Protein AF-A0A534GY67-F1 (afdb_monomer_lite)

Sequence (183 aa):
MLIADSITRVGTDAAGAVVINGSHGGIYAAYVAAKLRVAAAVFNDAGVGRDQAGVAGLDYLAALGIPAAAVGHDTARIGDGFDMMERGVVTHANSPAVALGCRPGAPCRDTAAALQQAAPGAREPPPALEAAFLLMAESPAAWALDSASLVGAEQIGAIVVTGSHGGLLGGRADTALKVDALA

Structure (mmCIF, N/CA/C/O backbone):
data_AF-A0A534GY67-F1
#
_entry.id   AF-A0A534GY67-F1
#
loop_
_atom_site.group_PDB
_atom_site.id
_atom_site.type_symbol
_atom_site.label_atom_id
_atom_site.label_alt_id
_atom_site.label_comp_id
_atom_site.label_asym_id
_atom_site.label_entity_id
_atom_site.label_seq_id
_atom_site.pdbx_PDB_ins_code
_atom_site.Cartn_x
_atom_site.Cartn_y
_atom_site.Cartn_z
_atom_site.occupancy
_atom_site.B_iso_or_equiv
_atom_site.auth_seq_id
_atom_site.auth_comp_id
_atom_site.auth_asym_id
_atom_site.auth_atom_id
_atom_site.pdbx_PDB_model_num
ATOM 1 N N . MET A 1 1 ? -0.197 5.186 15.458 1.00 92.69 1 MET A N 1
ATOM 2 C CA . MET A 1 1 ? -0.606 5.413 14.058 1.00 92.69 1 MET A CA 1
ATOM 3 C C . MET A 1 1 ? 0.542 6.075 13.319 1.00 92.69 1 MET A C 1
ATOM 5 O O . MET A 1 1 ? 1.178 6.945 13.904 1.00 92.69 1 MET A O 1
ATOM 9 N N . LEU A 1 2 ? 0.802 5.655 12.084 1.00 97.19 2 LEU A N 1
ATOM 10 C CA . LEU A 1 2 ? 1.806 6.221 11.183 1.00 97.19 2 LEU A CA 1
ATOM 11 C C . LEU A 1 2 ? 1.144 6.569 9.849 1.00 97.19 2 LEU A C 1
ATOM 13 O O . LEU A 1 2 ? 0.227 5.875 9.409 1.00 97.19 2 LEU A O 1
ATOM 17 N N . ILE A 1 3 ? 1.619 7.637 9.217 1.00 97.75 3 ILE A N 1
ATOM 18 C CA . ILE A 1 3 ? 1.189 8.064 7.887 1.00 97.75 3 ILE A CA 1
ATOM 19 C C . ILE A 1 3 ? 2.438 8.120 7.011 1.00 97.75 3 ILE A C 1
ATOM 21 O O . ILE A 1 3 ? 3.448 8.688 7.426 1.00 97.75 3 ILE A O 1
ATOM 25 N N . ALA A 1 4 ? 2.382 7.514 5.829 1.00 96.62 4 ALA A N 1
ATOM 26 C CA . ALA A 1 4 ? 3.495 7.486 4.891 1.00 96.62 4 ALA A CA 1
ATOM 27 C C . ALA A 1 4 ? 3.015 7.605 3.443 1.00 96.62 4 ALA A C 1
ATOM 29 O O . ALA A 1 4 ? 1.937 7.152 3.082 1.00 96.62 4 ALA A O 1
ATOM 30 N N . ASP A 1 5 ? 3.857 8.143 2.572 1.00 96.00 5 ASP A N 1
ATOM 31 C CA . ASP A 1 5 ? 3.524 8.254 1.146 1.00 96.00 5 ASP A CA 1
ATOM 32 C C . ASP A 1 5 ? 3.607 6.907 0.411 1.00 96.00 5 ASP A C 1
ATOM 34 O O . ASP A 1 5 ? 3.070 6.745 -0.678 1.00 96.00 5 ASP A O 1
ATOM 38 N N . SER A 1 6 ? 4.269 5.913 1.008 1.00 93.81 6 SER A N 1
ATOM 39 C CA . SER A 1 6 ? 4.351 4.547 0.492 1.00 93.81 6 SER A CA 1
ATOM 40 C C . SER A 1 6 ? 4.686 3.574 1.616 1.00 93.81 6 SER A C 1
ATOM 42 O O . SER A 1 6 ? 5.521 3.885 2.469 1.00 93.81 6 SER A O 1
ATOM 44 N N . ILE A 1 7 ? 4.115 2.367 1.580 1.00 94.62 7 ILE A N 1
ATOM 45 C CA . ILE A 1 7 ? 4.452 1.304 2.537 1.00 94.62 7 ILE A CA 1
ATOM 46 C C . ILE A 1 7 ? 5.927 0.887 2.441 1.00 94.62 7 ILE A C 1
ATOM 48 O O . ILE A 1 7 ? 6.537 0.522 3.439 1.00 94.62 7 ILE A O 1
ATOM 52 N N . THR A 1 8 ? 6.544 1.022 1.262 1.00 90.44 8 THR A N 1
ATOM 53 C CA . THR A 1 8 ? 7.962 0.687 1.033 1.00 90.44 8 THR A CA 1
ATOM 54 C C . THR A 1 8 ? 8.940 1.705 1.628 1.00 90.44 8 THR A C 1
ATOM 56 O O . THR A 1 8 ? 10.152 1.506 1.566 1.00 90.44 8 THR A O 1
ATOM 59 N N . ARG A 1 9 ? 8.433 2.807 2.198 1.00 89.12 9 ARG A N 1
ATOM 60 C CA . ARG A 1 9 ? 9.216 3.827 2.915 1.00 89.12 9 ARG A CA 1
ATOM 61 C C . ARG A 1 9 ? 9.051 3.736 4.436 1.00 89.12 9 ARG A C 1
ATOM 63 O O . ARG A 1 9 ? 9.609 4.565 5.147 1.00 89.12 9 ARG A O 1
ATOM 70 N N . VAL A 1 10 ? 8.287 2.760 4.923 1.00 93.31 10 VAL A N 1
ATOM 71 C CA . VAL A 1 10 ? 8.016 2.555 6.347 1.00 93.31 10 VAL A CA 1
ATOM 72 C C . VAL A 1 10 ? 9.045 1.590 6.941 1.00 93.31 10 VAL A C 1
ATOM 74 O O . VAL A 1 10 ? 9.376 0.573 6.330 1.00 93.31 10 VAL A O 1
ATOM 77 N N . GLY A 1 11 ? 9.571 1.925 8.120 1.00 92.31 11 GLY A N 1
ATOM 78 C CA . GLY A 1 11 ? 10.543 1.115 8.846 1.00 92.31 11 GLY A CA 1
ATOM 79 C C . GLY A 1 11 ? 9.904 0.126 9.823 1.00 92.31 11 GLY A C 1
ATOM 80 O O . GLY A 1 11 ? 8.685 0.017 9.959 1.00 92.31 11 GLY A O 1
ATOM 81 N N . THR A 1 12 ? 10.752 -0.608 10.546 1.00 91.25 12 THR A N 1
ATOM 82 C CA . THR A 1 12 ? 10.330 -1.591 11.564 1.00 91.25 12 THR A CA 1
ATOM 83 C C . THR A 1 12 ? 9.646 -0.963 12.782 1.00 91.25 12 THR A C 1
ATOM 85 O O . THR A 1 12 ? 9.048 -1.672 13.586 1.00 91.25 12 THR A O 1
ATOM 88 N N . ASP A 1 13 ? 9.714 0.358 12.923 1.00 91.38 13 ASP A N 1
ATOM 89 C CA . ASP A 1 13 ? 8.983 1.151 13.913 1.00 91.38 13 ASP A CA 1
ATOM 90 C C . ASP A 1 13 ? 7.456 1.120 13.711 1.00 91.38 13 ASP A C 1
ATOM 92 O O . ASP A 1 13 ? 6.708 1.499 14.610 1.00 91.38 13 ASP A O 1
ATOM 96 N N . ALA A 1 14 ? 6.974 0.598 12.578 1.00 94.75 14 ALA A N 1
ATOM 97 C CA . ALA A 1 14 ? 5.554 0.363 12.325 1.00 94.75 14 ALA A CA 1
ATOM 98 C C . ALA A 1 14 ? 4.957 -0.872 13.011 1.00 94.75 14 ALA A C 1
ATOM 100 O O . ALA A 1 14 ? 3.743 -1.086 12.919 1.00 94.75 14 ALA A O 1
ATOM 101 N N . ALA A 1 15 ? 5.767 -1.670 13.711 1.00 95.81 15 ALA A N 1
ATOM 102 C CA . ALA A 1 15 ? 5.278 -2.828 14.445 1.00 95.81 15 ALA A CA 1
ATOM 103 C C . ALA A 1 15 ? 4.171 -2.423 15.437 1.00 95.81 15 ALA A C 1
ATOM 105 O O . ALA A 1 15 ? 4.360 -1.589 16.321 1.00 95.81 15 ALA A O 1
ATOM 106 N N . GLY A 1 16 ? 2.986 -3.009 15.266 1.00 96.19 16 GLY A N 1
ATOM 107 C CA . GLY A 1 16 ? 1.793 -2.720 16.059 1.00 96.19 16 GLY A CA 1
ATOM 108 C C . GLY A 1 16 ? 1.112 -1.378 15.784 1.00 96.19 16 GLY A C 1
ATOM 109 O O . GLY A 1 16 ? 0.146 -1.045 16.466 1.00 96.19 16 GLY A O 1
ATOM 110 N N . ALA A 1 17 ? 1.556 -0.610 14.790 1.00 97.12 17 ALA A N 1
ATOM 111 C CA . ALA A 1 17 ? 0.892 0.625 14.393 1.00 97.12 17 ALA A CA 1
ATOM 112 C C . ALA A 1 17 ? -0.244 0.368 13.389 1.00 97.12 17 ALA A C 1
ATOM 114 O O . ALA A 1 17 ? -0.185 -0.557 12.580 1.00 97.12 17 ALA A O 1
ATOM 115 N N . VAL A 1 18 ? -1.254 1.240 13.390 1.00 98.19 18 VAL A N 1
ATOM 116 C CA . VAL A 1 18 ? -2.108 1.469 12.214 1.00 98.19 18 VAL A CA 1
ATOM 117 C C . VAL A 1 18 ? -1.329 2.328 11.222 1.00 98.19 18 VAL A C 1
ATOM 119 O O . VAL A 1 18 ? -0.861 3.406 11.603 1.00 98.19 18 VAL A O 1
ATOM 122 N N . VAL A 1 19 ? -1.187 1.866 9.979 1.00 98.19 19 VAL A N 1
ATOM 123 C CA . VAL A 1 19 ? -0.414 2.553 8.933 1.00 98.19 19 VAL A CA 1
ATOM 124 C C . VAL A 1 19 ? -1.325 3.003 7.794 1.00 98.19 19 VAL A C 1
ATOM 126 O O . VAL A 1 19 ? -1.891 2.179 7.080 1.00 98.19 19 VAL A O 1
ATOM 129 N N . ILE A 1 20 ? -1.429 4.313 7.586 1.00 98.44 20 ILE A N 1
ATOM 130 C CA . ILE A 1 20 ? -2.070 4.903 6.408 1.00 98.44 20 ILE A CA 1
ATOM 131 C C . ILE A 1 20 ? -0.963 5.140 5.391 1.00 98.44 20 ILE A C 1
ATOM 133 O O . ILE A 1 20 ? 0.007 5.835 5.696 1.00 98.44 20 ILE A O 1
ATOM 137 N N . ASN A 1 21 ? -1.069 4.535 4.211 1.00 97.38 21 ASN A N 1
ATOM 138 C CA . ASN A 1 21 ? -0.008 4.608 3.220 1.00 97.38 21 ASN A CA 1
ATOM 139 C C . ASN A 1 21 ? -0.517 4.876 1.805 1.00 97.38 21 ASN A C 1
ATOM 141 O O . ASN A 1 21 ? -1.506 4.292 1.378 1.00 97.38 21 ASN A O 1
ATOM 145 N N . GLY A 1 22 ? 0.216 5.713 1.070 1.00 95.69 22 GLY A N 1
ATOM 146 C CA . GLY A 1 22 ? -0.088 6.086 -0.312 1.00 95.69 22 GLY A CA 1
ATOM 147 C C . GLY A 1 22 ? 0.050 4.971 -1.352 1.00 95.69 22 GLY A C 1
ATOM 148 O O . GLY A 1 22 ? -0.181 5.231 -2.529 1.00 95.69 22 GLY A O 1
ATOM 149 N N . SER A 1 23 ? 0.422 3.744 -0.977 1.00 95.12 23 SER A N 1
ATOM 150 C CA . SER A 1 23 ? 0.508 2.635 -1.932 1.00 95.12 23 SER A CA 1
ATOM 151 C C . SER A 1 23 ? -0.877 2.086 -2.271 1.00 95.12 23 SER A C 1
ATOM 153 O O . SER A 1 23 ? -1.827 2.203 -1.494 1.00 95.12 23 SER A O 1
ATOM 155 N N . HIS A 1 24 ? -0.989 1.435 -3.427 1.00 94.94 24 HIS A N 1
ATOM 156 C CA . HIS A 1 24 ? -2.183 0.657 -3.730 1.00 94.94 24 HIS A CA 1
ATOM 157 C C . HIS A 1 24 ? -2.278 -0.583 -2.824 1.00 94.94 24 HIS A C 1
ATOM 159 O O . HIS A 1 24 ? -1.264 -1.119 -2.370 1.00 94.94 24 HIS A O 1
ATOM 165 N N . GLY A 1 25 ? -3.490 -1.079 -2.588 1.00 96.25 25 GLY A N 1
ATOM 166 C CA . GLY A 1 25 ? -3.776 -2.265 -1.772 1.00 96.25 25 GLY A CA 1
ATOM 167 C C . GLY A 1 25 ? -3.472 -3.603 -2.455 1.00 96.25 25 GLY A C 1
ATOM 168 O O . GLY A 1 25 ? -4.187 -4.573 -2.221 1.00 96.25 25 GLY A O 1
ATOM 169 N N . GLY A 1 26 ? -2.449 -3.676 -3.312 1.00 95.06 26 GLY A N 1
ATOM 170 C CA . GLY A 1 26 ? -2.047 -4.915 -3.989 1.00 95.06 26 GLY A CA 1
ATOM 171 C C . GLY A 1 26 ? -1.339 -5.909 -3.059 1.00 95.06 26 GLY A C 1
ATOM 172 O O . GLY A 1 26 ? -0.919 -5.559 -1.955 1.00 95.06 26 GLY A O 1
ATOM 173 N N . ILE A 1 27 ? -1.173 -7.157 -3.518 1.00 95.06 27 ILE A N 1
ATOM 174 C CA . ILE A 1 27 ? -0.627 -8.262 -2.703 1.00 95.06 27 ILE A CA 1
ATOM 175 C C . ILE A 1 27 ? 0.753 -7.927 -2.125 1.00 95.06 27 ILE A C 1
ATOM 177 O O . ILE A 1 27 ? 0.978 -8.146 -0.938 1.00 95.06 27 ILE A O 1
ATOM 181 N N . TYR A 1 28 ? 1.672 -7.378 -2.924 1.00 93.75 28 TYR A N 1
ATOM 182 C CA . TYR A 1 28 ? 3.018 -7.083 -2.432 1.00 93.75 28 TYR A CA 1
ATOM 183 C C . TYR A 1 28 ? 3.030 -5.976 -1.366 1.00 93.75 28 TYR A C 1
ATOM 185 O O . TYR A 1 28 ? 3.648 -6.142 -0.317 1.00 93.75 28 TYR A O 1
ATOM 193 N N . ALA A 1 29 ? 2.292 -4.882 -1.571 1.00 95.06 29 ALA A N 1
ATOM 194 C CA . ALA A 1 29 ? 2.169 -3.814 -0.575 1.00 95.06 29 ALA A CA 1
ATOM 195 C C . ALA A 1 29 ? 1.583 -4.336 0.753 1.00 95.06 29 ALA A C 1
ATOM 197 O O . ALA A 1 29 ? 2.091 -4.031 1.835 1.00 95.06 29 ALA A O 1
ATOM 198 N N . ALA A 1 30 ? 0.561 -5.190 0.668 1.00 96.81 30 ALA A N 1
ATOM 199 C CA . ALA A 1 30 ? -0.012 -5.890 1.811 1.00 96.81 30 ALA A CA 1
ATOM 200 C C . ALA A 1 30 ? 0.987 -6.838 2.496 1.00 96.81 30 ALA A C 1
ATOM 202 O O . ALA A 1 30 ? 1.072 -6.865 3.724 1.00 96.81 30 ALA A O 1
ATOM 203 N N . TYR A 1 31 ? 1.787 -7.574 1.725 1.00 96.44 31 TYR A N 1
ATOM 204 C CA . TYR A 1 31 ? 2.866 -8.409 2.247 1.00 96.44 31 TYR A CA 1
ATOM 205 C C . TYR A 1 31 ? 3.913 -7.588 3.011 1.00 96.44 31 TYR A C 1
ATOM 207 O O . TYR A 1 31 ? 4.286 -7.977 4.118 1.00 96.44 31 TYR A O 1
ATOM 215 N N . VAL A 1 32 ? 4.339 -6.434 2.482 1.00 95.50 32 VAL A N 1
ATOM 216 C CA . VAL A 1 32 ? 5.261 -5.522 3.184 1.00 95.50 32 VAL A CA 1
ATOM 217 C C . VAL A 1 32 ? 4.644 -5.051 4.503 1.00 95.50 32 VAL A C 1
ATOM 219 O O . VAL A 1 32 ? 5.298 -5.141 5.542 1.00 95.50 32 VAL A O 1
ATOM 222 N N . ALA A 1 33 ? 3.373 -4.635 4.508 1.00 96.56 33 ALA A N 1
ATOM 223 C CA . ALA A 1 33 ? 2.677 -4.249 5.737 1.00 96.56 33 ALA A CA 1
ATOM 224 C C . ALA A 1 33 ? 2.643 -5.396 6.768 1.00 96.56 33 ALA A C 1
ATOM 226 O O . ALA A 1 33 ? 2.965 -5.200 7.942 1.00 96.56 33 ALA A O 1
ATOM 227 N N . ALA A 1 34 ? 2.328 -6.619 6.333 1.00 96.75 34 ALA A N 1
ATOM 228 C CA . ALA A 1 34 ? 2.332 -7.789 7.204 1.00 96.75 34 ALA A CA 1
ATOM 229 C C . ALA A 1 34 ? 3.737 -8.120 7.740 1.00 96.75 34 ALA A C 1
ATOM 231 O O . ALA A 1 34 ? 3.884 -8.440 8.920 1.00 96.75 34 ALA A O 1
ATOM 232 N N . LYS A 1 35 ? 4.784 -7.994 6.911 1.00 95.81 35 LYS A N 1
ATOM 233 C CA . LYS A 1 35 ? 6.189 -8.179 7.316 1.00 95.81 35 LYS A CA 1
ATOM 234 C C . LYS A 1 35 ? 6.629 -7.167 8.367 1.00 95.81 35 LYS A C 1
ATOM 236 O O . LYS A 1 35 ? 7.356 -7.535 9.286 1.00 95.81 35 LYS A O 1
ATOM 241 N N . LEU A 1 36 ? 6.142 -5.932 8.269 1.00 95.62 36 LEU A N 1
ATOM 242 C CA . LEU A 1 36 ? 6.356 -4.874 9.258 1.00 95.62 36 LEU A CA 1
ATOM 243 C C . LEU A 1 36 ? 5.547 -5.070 10.550 1.00 95.62 36 LEU A C 1
ATOM 245 O O . LEU A 1 36 ? 5.684 -4.274 11.475 1.00 95.62 36 LEU A O 1
ATOM 249 N N . ARG A 1 37 ? 4.728 -6.129 10.645 1.00 96.38 37 ARG A N 1
ATOM 250 C CA . ARG A 1 37 ? 3.924 -6.468 11.829 1.00 96.38 37 ARG A CA 1
ATOM 251 C C . ARG A 1 37 ? 2.970 -5.347 12.247 1.00 96.38 37 ARG A C 1
ATOM 253 O O . ARG A 1 37 ? 2.742 -5.141 13.440 1.00 96.38 37 ARG A O 1
ATOM 260 N N . VAL A 1 38 ? 2.402 -4.630 11.277 1.00 97.50 38 VAL A N 1
ATOM 261 C CA . VAL A 1 38 ? 1.392 -3.595 11.545 1.00 97.50 38 VAL A CA 1
ATOM 262 C C . VAL A 1 38 ? 0.181 -4.188 12.277 1.00 97.50 38 VAL A C 1
ATOM 264 O O . VAL A 1 38 ? -0.128 -5.376 12.142 1.00 97.50 38 VAL A O 1
ATOM 267 N N . ALA A 1 39 ? -0.518 -3.361 13.053 1.00 98.00 39 ALA A N 1
ATOM 268 C CA . ALA A 1 39 ? -1.815 -3.730 13.619 1.00 98.00 39 ALA A CA 1
ATOM 269 C C . ALA A 1 39 ? -2.929 -3.634 12.570 1.00 98.00 39 ALA A C 1
ATOM 271 O O . ALA A 1 39 ? -3.826 -4.468 12.550 1.00 98.00 39 ALA A O 1
ATOM 272 N N . ALA A 1 40 ? -2.853 -2.646 11.674 1.00 98.56 40 ALA A N 1
ATOM 273 C CA . ALA A 1 40 ? -3.764 -2.496 10.546 1.00 98.56 40 ALA A CA 1
ATOM 274 C C . ALA A 1 40 ? -3.145 -1.618 9.451 1.00 98.56 40 ALA A C 1
ATOM 276 O O . ALA A 1 40 ? -2.201 -0.868 9.715 1.00 98.56 40 ALA A O 1
ATOM 277 N N . ALA A 1 41 ? -3.706 -1.661 8.242 1.00 98.44 41 ALA A N 1
ATOM 278 C CA . ALA A 1 41 ? -3.251 -0.825 7.132 1.00 98.44 41 ALA A CA 1
ATOM 279 C C . ALA A 1 41 ? -4.407 -0.198 6.336 1.00 98.44 41 ALA A C 1
ATOM 281 O O . ALA A 1 41 ? -5.431 -0.835 6.095 1.00 98.44 41 ALA A O 1
ATOM 282 N N . VAL A 1 42 ? -4.222 1.046 5.895 1.00 98.75 42 VAL A N 1
ATOM 283 C CA . VAL A 1 42 ? -5.103 1.718 4.932 1.00 98.75 42 VAL A CA 1
ATOM 284 C C . VAL A 1 42 ? -4.303 2.051 3.679 1.00 98.75 42 VAL A C 1
ATOM 286 O O . VAL A 1 42 ? -3.268 2.710 3.773 1.00 98.75 42 VAL A O 1
ATOM 289 N N . PHE A 1 43 ? -4.795 1.594 2.531 1.00 98.62 43 PHE A N 1
ATOM 290 C CA . PHE A 1 43 ? -4.192 1.761 1.207 1.00 98.62 43 PHE A CA 1
ATOM 291 C C . PHE A 1 43 ? -5.035 2.682 0.317 1.00 98.62 43 PHE A C 1
ATOM 293 O O . PHE A 1 43 ? -6.118 3.117 0.707 1.00 98.62 43 PHE A O 1
ATOM 300 N N . ASN A 1 44 ? -4.565 2.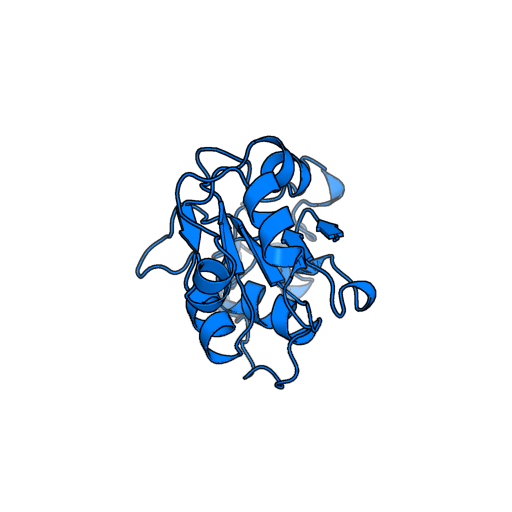944 -0.898 1.00 98.31 44 ASN A N 1
ATOM 301 C CA . ASN A 1 44 ? -5.369 3.479 -1.995 1.00 98.31 44 ASN A CA 1
ATOM 302 C C . ASN A 1 44 ? -5.919 2.320 -2.854 1.00 98.31 44 ASN A C 1
ATOM 304 O O . ASN A 1 44 ? -5.245 1.304 -3.022 1.00 98.31 44 ASN A O 1
ATOM 308 N N . ASP A 1 45 ? -7.132 2.429 -3.396 1.00 98.06 45 ASP A N 1
ATOM 309 C CA . ASP A 1 45 ? -7.689 1.383 -4.266 1.00 98.06 45 ASP A CA 1
ATOM 310 C C . ASP A 1 45 ? -7.104 1.394 -5.680 1.00 98.06 45 ASP A C 1
ATOM 312 O O . ASP A 1 45 ? -7.213 0.390 -6.381 1.00 98.06 45 ASP A O 1
ATOM 316 N N . ALA A 1 46 ? -6.454 2.492 -6.083 1.00 95.88 46 ALA A N 1
ATOM 317 C CA . ALA A 1 46 ? -5.822 2.673 -7.387 1.00 95.88 46 ALA A CA 1
ATOM 318 C C . ALA A 1 46 ? -6.749 2.351 -8.571 1.00 95.88 46 ALA A C 1
ATOM 320 O O . ALA A 1 46 ? -6.313 1.812 -9.589 1.00 95.88 46 ALA A O 1
ATOM 321 N N . GLY A 1 47 ? -8.047 2.631 -8.423 1.00 96.38 47 GLY A N 1
ATOM 322 C CA . GLY A 1 47 ? -9.050 2.287 -9.432 1.00 96.38 47 GLY A CA 1
ATOM 323 C C . GLY A 1 47 ? -9.365 0.797 -9.510 1.00 96.38 47 GLY A C 1
ATOM 324 O O . GLY A 1 47 ? -9.967 0.358 -10.487 1.00 96.38 47 GLY A O 1
ATOM 325 N N . VAL A 1 48 ? -8.969 0.023 -8.492 1.00 96.56 48 VAL A N 1
ATOM 326 C CA . VAL A 1 48 ? -9.172 -1.424 -8.302 1.00 96.56 48 VAL A CA 1
ATOM 327 C C . VAL A 1 48 ? -8.425 -2.294 -9.315 1.00 96.56 48 VAL A C 1
ATOM 329 O O . VAL A 1 48 ? -7.899 -3.343 -8.954 1.00 96.56 48 VAL A O 1
ATOM 332 N N . GLY A 1 49 ? -8.314 -1.857 -10.565 1.00 92.69 49 GLY A N 1
ATOM 333 C CA . GLY A 1 49 ? -7.625 -2.569 -11.628 1.00 92.69 49 GLY A CA 1
ATOM 334 C C . GLY A 1 49 ? -8.343 -3.845 -12.073 1.00 92.69 49 GLY A C 1
ATOM 335 O O . GLY A 1 49 ? -9.380 -4.258 -11.544 1.00 92.69 49 GLY A O 1
ATOM 336 N N . ARG A 1 50 ? -7.769 -4.488 -13.092 1.00 93.19 50 ARG A N 1
ATOM 337 C CA . ARG A 1 50 ? -8.247 -5.780 -13.593 1.00 93.19 50 ARG A CA 1
ATOM 338 C C . ARG A 1 50 ? -8.135 -6.836 -12.493 1.00 93.19 50 ARG A C 1
ATOM 340 O O . ARG A 1 50 ? -7.160 -6.843 -11.750 1.00 93.19 50 ARG A O 1
ATOM 347 N N . ASP A 1 51 ? -9.136 -7.709 -12.396 1.00 95.31 51 ASP A N 1
ATOM 348 C CA . ASP A 1 51 ? -9.165 -8.823 -11.439 1.00 95.31 51 ASP A CA 1
ATOM 349 C C . ASP A 1 51 ? -8.930 -8.386 -9.974 1.00 95.31 51 ASP A C 1
ATOM 351 O O . ASP A 1 51 ? -8.378 -9.136 -9.176 1.00 95.31 51 ASP A O 1
ATOM 355 N N . GLN A 1 52 ? -9.355 -7.163 -9.617 1.00 96.81 52 GLN A N 1
ATOM 356 C CA . GLN A 1 52 ? -9.192 -6.569 -8.280 1.00 96.81 52 GLN A CA 1
ATOM 357 C C . GLN A 1 52 ? -7.728 -6.342 -7.850 1.00 96.81 52 GLN A C 1
ATOM 359 O O . GLN A 1 52 ? -7.446 -6.219 -6.658 1.00 96.81 52 GLN A O 1
ATOM 364 N N . ALA A 1 53 ? -6.778 -6.269 -8.789 1.00 93.25 53 ALA A N 1
ATOM 365 C CA . ALA A 1 53 ? -5.342 -6.199 -8.496 1.00 93.25 53 ALA A CA 1
ATOM 366 C C . ALA A 1 53 ? -4.930 -5.072 -7.521 1.00 93.25 53 ALA A C 1
ATOM 368 O O . ALA A 1 53 ? -4.040 -5.260 -6.691 1.00 93.25 53 ALA A O 1
ATOM 369 N N . GLY A 1 54 ? -5.593 -3.917 -7.588 1.00 95.25 54 GLY A N 1
ATOM 370 C CA . GLY A 1 54 ? -5.359 -2.752 -6.734 1.00 95.25 54 GLY A CA 1
ATOM 371 C C . GLY A 1 54 ? -5.807 -2.928 -5.281 1.00 95.25 54 GLY A C 1
ATOM 372 O O . GLY A 1 54 ? -5.347 -2.177 -4.429 1.00 95.25 54 GLY A O 1
ATOM 373 N N . VAL A 1 55 ? -6.650 -3.922 -4.974 1.00 98.25 55 VAL A N 1
ATOM 374 C CA . VAL A 1 55 ? -7.164 -4.197 -3.614 1.00 98.25 55 VAL A CA 1
ATOM 375 C C . VAL A 1 55 ? -7.006 -5.657 -3.170 1.00 98.25 55 VA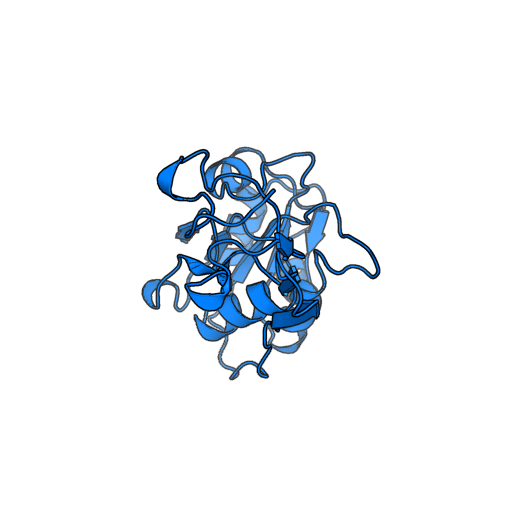L A C 1
ATOM 377 O O . VAL A 1 55 ? -7.377 -5.999 -2.051 1.00 98.25 55 VAL A O 1
ATOM 380 N N . ALA A 1 56 ? -6.418 -6.526 -3.997 1.00 97.25 56 ALA A N 1
ATOM 381 C CA . ALA A 1 56 ? -6.233 -7.953 -3.707 1.00 97.25 56 ALA A CA 1
ATOM 382 C C . ALA A 1 56 ? -5.453 -8.235 -2.402 1.00 97.25 56 ALA A C 1
ATOM 384 O O . ALA A 1 56 ? -5.604 -9.285 -1.777 1.00 97.25 56 ALA A O 1
ATOM 385 N N . GLY A 1 57 ? -4.633 -7.285 -1.950 1.00 98.00 57 GLY A N 1
ATOM 386 C CA . GLY A 1 57 ? -3.928 -7.340 -0.674 1.00 98.00 57 GLY A CA 1
ATOM 387 C C . GLY A 1 57 ? -4.845 -7.290 0.556 1.00 98.00 57 GLY A C 1
ATOM 388 O O . GLY A 1 57 ? -4.442 -7.731 1.633 1.00 98.00 57 GLY A O 1
ATOM 389 N N . LEU A 1 58 ? -6.087 -6.815 0.420 1.00 98.62 58 LEU A N 1
ATOM 390 C CA . LEU A 1 58 ? -7.067 -6.812 1.509 1.00 98.62 58 LEU A CA 1
ATOM 391 C C . LEU A 1 58 ? -7.448 -8.237 1.937 1.00 98.62 58 LEU A C 1
ATOM 393 O O . LEU A 1 58 ? -7.472 -8.521 3.139 1.00 98.62 58 LEU A O 1
ATOM 397 N N . ASP A 1 59 ? -7.665 -9.136 0.974 1.00 98.12 59 ASP A N 1
ATOM 398 C CA . ASP A 1 59 ? -7.958 -10.553 1.225 1.00 98.12 59 ASP A CA 1
ATOM 399 C C . ASP A 1 59 ? -6.728 -11.293 1.759 1.00 98.12 59 ASP A C 1
ATOM 401 O O . ASP A 1 59 ? -6.825 -12.096 2.691 1.00 98.12 59 ASP A O 1
ATOM 405 N N . TYR A 1 60 ? -5.546 -10.959 1.234 1.00 97.75 60 TYR A N 1
ATOM 406 C CA . TYR A 1 60 ? -4.274 -11.459 1.752 1.00 97.75 60 TYR A CA 1
ATOM 407 C C . TYR A 1 60 ? -4.109 -11.139 3.250 1.00 97.75 60 TYR A C 1
ATOM 409 O O . TYR A 1 60 ? -3.804 -12.024 4.052 1.00 97.75 60 TYR A O 1
ATOM 417 N N . LEU A 1 61 ? -4.364 -9.889 3.658 1.00 98.12 61 LEU A N 1
ATOM 418 C CA . LEU A 1 61 ? -4.303 -9.480 5.066 1.00 98.12 61 LEU A CA 1
ATOM 419 C C . LEU A 1 61 ? -5.430 -10.097 5.898 1.00 98.12 61 LEU A C 1
ATOM 421 O O . LEU A 1 61 ? -5.203 -10.454 7.056 1.00 98.12 61 LEU A O 1
ATOM 425 N N . ALA A 1 62 ? -6.612 -10.301 5.312 1.00 97.81 62 ALA A N 1
ATOM 426 C CA . ALA A 1 62 ? -7.722 -10.968 5.987 1.00 97.81 62 ALA A CA 1
ATOM 427 C C . ALA A 1 62 ? -7.358 -12.401 6.396 1.00 97.81 62 ALA A C 1
ATOM 429 O O . ALA A 1 62 ? -7.621 -12.797 7.531 1.00 97.81 62 ALA A O 1
ATOM 430 N N . ALA A 1 63 ? -6.676 -13.148 5.521 1.00 96.88 63 ALA A N 1
ATOM 431 C CA . ALA A 1 63 ? -6.184 -14.496 5.816 1.00 96.88 63 ALA A CA 1
ATOM 432 C C . ALA A 1 63 ? -5.150 -14.532 6.961 1.00 96.88 63 ALA A C 1
ATOM 434 O O . ALA A 1 63 ? -4.960 -15.566 7.607 1.00 96.88 63 ALA A O 1
ATOM 435 N N . LEU A 1 64 ? -4.498 -13.400 7.242 1.00 96.94 64 LEU A N 1
ATOM 436 C CA . LEU A 1 64 ? -3.577 -13.221 8.367 1.00 96.94 64 LEU A CA 1
ATOM 437 C C . LEU A 1 64 ? -4.255 -12.654 9.621 1.00 96.94 64 LEU A C 1
ATOM 439 O O . LEU A 1 64 ? -3.605 -12.548 10.662 1.00 96.94 64 LEU A O 1
ATOM 443 N N . GLY A 1 65 ? -5.544 -12.314 9.540 1.00 97.25 65 GLY A N 1
ATOM 444 C CA . GLY A 1 65 ? -6.293 -11.661 10.610 1.00 97.25 65 GLY A CA 1
ATOM 445 C C . GLY A 1 65 ? -5.927 -10.190 10.809 1.00 97.25 65 GLY A C 1
ATOM 446 O O . GLY A 1 65 ? -6.215 -9.650 11.871 1.00 97.25 65 GLY A O 1
ATOM 447 N N . ILE A 1 66 ? -5.289 -9.549 9.824 1.00 98.44 66 ILE A N 1
ATOM 448 C CA . ILE A 1 66 ? -4.887 -8.141 9.886 1.00 98.44 66 ILE A CA 1
ATOM 449 C C . ILE A 1 66 ? -5.999 -7.281 9.258 1.00 98.44 66 ILE A C 1
ATOM 451 O O . ILE A 1 66 ? -6.299 -7.431 8.067 1.00 98.44 66 ILE A O 1
ATOM 455 N N . PRO A 1 67 ? -6.623 -6.372 10.025 1.00 98.69 67 PRO A N 1
ATOM 456 C CA . PRO A 1 67 ? -7.568 -5.394 9.502 1.00 98.69 67 PRO A CA 1
ATOM 457 C C . PRO A 1 67 ? -6.943 -4.493 8.440 1.00 98.69 67 PRO A C 1
ATOM 459 O O . PRO A 1 67 ? -5.878 -3.908 8.644 1.00 98.69 67 PRO A O 1
ATOM 462 N N . ALA A 1 68 ? -7.624 -4.358 7.307 1.00 98.75 68 ALA A N 1
ATOM 463 C CA . ALA A 1 68 ? -7.198 -3.468 6.246 1.00 98.75 68 ALA A CA 1
ATOM 464 C C . ALA A 1 68 ? -8.367 -2.849 5.481 1.00 98.75 68 ALA A C 1
ATOM 466 O O . ALA A 1 68 ? -9.438 -3.447 5.339 1.00 98.75 68 ALA A O 1
ATOM 467 N N . ALA A 1 69 ? -8.130 -1.650 4.959 1.00 98.81 69 ALA A N 1
ATOM 468 C CA . ALA A 1 69 ? -9.060 -0.924 4.106 1.00 98.81 69 ALA A CA 1
ATOM 469 C C . ALA A 1 69 ? -8.328 -0.237 2.947 1.00 98.81 69 ALA A C 1
ATOM 471 O O . ALA A 1 69 ? -7.108 -0.074 2.977 1.00 98.81 69 ALA A O 1
ATOM 472 N N . ALA A 1 70 ? -9.079 0.186 1.937 1.00 98.88 70 ALA A N 1
ATOM 473 C CA . ALA A 1 70 ? -8.593 1.020 0.849 1.00 98.88 70 ALA A CA 1
ATOM 474 C C . ALA A 1 70 ? -9.501 2.242 0.671 1.00 98.88 70 ALA A C 1
ATOM 476 O O . ALA A 1 70 ? -10.728 2.118 0.736 1.00 98.88 70 ALA A O 1
ATOM 477 N N . VAL A 1 71 ? -8.903 3.413 0.452 1.00 98.81 71 VAL A N 1
ATOM 478 C CA . VAL A 1 71 ? -9.609 4.642 0.066 1.00 98.81 71 VAL A CA 1
ATOM 479 C C . VAL A 1 71 ? -9.690 4.771 -1.449 1.00 98.81 71 VAL A C 1
ATOM 481 O O . VAL A 1 71 ? -8.818 4.285 -2.165 1.00 98.81 71 VAL A O 1
ATOM 484 N N . GLY A 1 72 ? -10.719 5.460 -1.929 1.00 98.50 72 GLY A N 1
ATOM 485 C CA . GLY A 1 72 ? -10.935 5.686 -3.350 1.00 98.50 72 GLY A CA 1
ATOM 486 C C . GLY A 1 72 ? -9.913 6.633 -3.962 1.00 98.50 72 GLY A C 1
ATOM 487 O O . GLY A 1 72 ? -9.746 7.752 -3.465 1.00 98.50 72 GLY A O 1
ATOM 488 N N . HIS A 1 73 ? -9.312 6.225 -5.080 1.00 97.31 73 HIS A N 1
ATOM 489 C CA . HIS A 1 73 ? -8.438 7.071 -5.902 1.00 97.31 73 HIS A CA 1
ATOM 490 C C . HIS A 1 73 ? -9.106 8.383 -6.364 1.00 97.31 73 HIS A C 1
ATOM 492 O O . HIS A 1 73 ? -8.426 9.394 -6.509 1.00 97.31 73 HIS A O 1
ATOM 498 N N . ASP A 1 74 ? -10.435 8.402 -6.516 1.00 97.62 74 ASP A N 1
ATOM 499 C CA . ASP A 1 74 ? -11.206 9.613 -6.846 1.00 97.62 74 ASP A CA 1
ATOM 500 C C . ASP A 1 74 ? -11.318 10.612 -5.678 1.00 97.62 74 ASP A C 1
ATOM 502 O O . ASP A 1 74 ? -11.674 11.774 -5.873 1.00 97.62 74 ASP A O 1
ATOM 506 N N . THR A 1 75 ? -11.038 10.175 -4.446 1.00 98.12 75 THR A N 1
ATOM 507 C CA . THR A 1 75 ? -11.191 10.999 -3.230 1.00 98.12 75 THR A CA 1
ATOM 508 C C . THR A 1 75 ? -9.866 11.449 -2.629 1.00 98.12 75 THR A C 1
ATOM 510 O O . THR A 1 75 ? -9.808 12.484 -1.961 1.00 98.12 75 THR A O 1
ATOM 513 N N . ALA A 1 76 ? -8.796 10.695 -2.878 1.00 97.50 76 ALA A N 1
ATOM 514 C CA . ALA A 1 76 ? -7.464 11.003 -2.391 1.00 97.50 76 ALA A CA 1
ATOM 515 C C . ALA A 1 76 ? -6.381 10.536 -3.362 1.00 97.50 76 ALA A C 1
ATOM 517 O O . ALA A 1 76 ? -6.503 9.509 -4.036 1.00 97.50 76 ALA A O 1
ATOM 518 N N . ARG A 1 77 ? -5.287 11.293 -3.391 1.00 96.38 77 ARG A N 1
ATOM 519 C CA . ARG A 1 77 ? -4.145 11.046 -4.267 1.00 96.38 77 ARG A CA 1
ATOM 520 C C . ARG A 1 77 ? -3.425 9.769 -3.852 1.00 96.38 77 ARG A C 1
ATOM 522 O O . ARG A 1 77 ? -3.084 9.573 -2.687 1.00 96.38 77 ARG A O 1
ATOM 529 N N . ILE A 1 78 ? -3.149 8.915 -4.832 1.00 95.56 78 ILE A N 1
ATOM 530 C CA . ILE A 1 78 ? -2.184 7.834 -4.652 1.00 95.56 78 ILE A CA 1
ATOM 531 C C . ILE A 1 78 ? -0.783 8.428 -4.455 1.00 95.56 78 ILE A C 1
ATOM 533 O O . ILE A 1 78 ? -0.449 9.458 -5.041 1.00 95.56 78 ILE A O 1
ATOM 537 N N . GLY A 1 79 ? 0.026 7.794 -3.613 1.00 95.12 79 GLY A N 1
ATOM 538 C CA . GLY A 1 79 ? 1.350 8.282 -3.238 1.00 95.12 79 GLY A CA 1
ATOM 539 C C . GLY A 1 79 ? 1.348 9.420 -2.211 1.00 95.12 79 GLY A C 1
ATOM 540 O O . GLY A 1 79 ? 2.402 10.003 -1.996 1.00 95.12 79 GLY A O 1
ATOM 541 N N . ASP A 1 80 ? 0.215 9.761 -1.588 1.00 97.25 80 ASP A N 1
ATOM 542 C CA . ASP A 1 80 ? 0.125 10.827 -0.577 1.00 97.25 80 ASP A CA 1
ATOM 543 C C . ASP A 1 80 ? -0.710 10.359 0.625 1.00 97.25 80 ASP A C 1
ATOM 545 O O . ASP A 1 80 ? -1.943 10.368 0.616 1.00 97.25 80 ASP A O 1
ATOM 549 N N . GLY A 1 81 ? -0.026 9.908 1.680 1.00 97.25 81 GLY A N 1
ATOM 550 C CA . GLY A 1 81 ? -0.701 9.357 2.858 1.00 97.25 81 GLY A CA 1
ATOM 551 C C . GLY A 1 81 ? -1.457 10.415 3.668 1.00 97.25 81 GLY A C 1
ATOM 552 O O . GLY A 1 81 ? -2.462 10.099 4.312 1.00 97.25 81 GLY A O 1
ATOM 553 N N . PHE A 1 82 ? -0.998 11.669 3.642 1.00 97.62 82 PHE A N 1
ATOM 554 C CA . PHE A 1 82 ? -1.647 12.764 4.363 1.00 97.62 82 PHE A CA 1
ATOM 555 C C . PHE A 1 82 ? -2.949 13.174 3.679 1.00 97.62 82 PHE A C 1
ATOM 557 O O . PHE A 1 82 ? -3.967 13.313 4.356 1.00 97.62 82 PHE A O 1
ATOM 564 N N . ASP A 1 83 ? -2.946 13.264 2.348 1.00 98.31 83 ASP A N 1
ATOM 565 C CA . ASP A 1 83 ? -4.140 13.514 1.538 1.00 98.31 83 ASP A CA 1
ATOM 566 C C . ASP A 1 83 ? -5.208 12.432 1.757 1.00 98.31 83 ASP A C 1
ATOM 568 O O . ASP A 1 83 ? -6.389 12.732 1.961 1.00 98.31 83 ASP A O 1
ATOM 572 N N . MET A 1 84 ? -4.775 11.167 1.814 1.00 98.50 84 MET A N 1
ATOM 573 C CA . MET A 1 84 ? -5.641 10.043 2.169 1.00 98.50 84 MET A CA 1
ATOM 574 C C . MET A 1 84 ? -6.259 10.211 3.556 1.00 98.50 84 MET A C 1
ATOM 576 O O . MET A 1 84 ? -7.472 10.073 3.693 1.00 98.50 84 MET A O 1
ATOM 580 N N . MET A 1 85 ? -5.460 10.540 4.575 1.00 98.38 85 MET A N 1
ATOM 581 C CA . MET A 1 85 ? -5.955 10.734 5.942 1.00 98.38 85 MET A CA 1
ATOM 582 C C . MET A 1 85 ? -6.946 11.904 6.048 1.00 98.38 85 MET A C 1
ATOM 584 O O . MET A 1 85 ? -7.951 11.805 6.757 1.00 98.38 85 MET A O 1
ATOM 588 N N . GLU A 1 86 ? -6.669 13.007 5.354 1.00 98.19 86 GLU A N 1
ATOM 589 C CA . GLU A 1 86 ? -7.459 14.235 5.431 1.00 98.19 86 GLU A CA 1
ATOM 590 C C . GLU A 1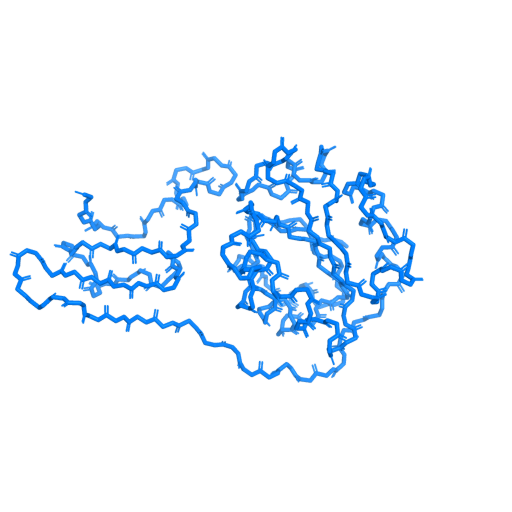 86 ? -8.818 14.098 4.726 1.00 98.19 86 GLU A C 1
ATOM 592 O O . GLU A 1 86 ? -9.849 14.489 5.289 1.00 98.19 86 GLU A O 1
ATOM 597 N N . ARG A 1 87 ? -8.829 13.531 3.510 1.00 98.00 87 ARG A N 1
ATOM 598 C CA . ARG A 1 87 ? -9.974 13.615 2.579 1.00 98.00 87 ARG A CA 1
ATOM 599 C C . ARG A 1 87 ? -10.446 12.276 2.026 1.00 98.00 87 ARG A C 1
ATOM 601 O O . ARG A 1 87 ? -11.532 12.217 1.454 1.00 98.00 87 ARG A O 1
ATOM 608 N N . GLY A 1 88 ? -9.641 11.224 2.165 1.00 98.62 88 GLY A N 1
ATOM 609 C CA . GLY A 1 88 ? -9.931 9.923 1.580 1.00 98.62 88 GLY A CA 1
ATOM 610 C C . GLY A 1 88 ? -11.234 9.333 2.108 1.00 98.62 88 GLY A C 1
ATOM 611 O O . GLY A 1 88 ? -11.550 9.437 3.297 1.00 98.62 88 GLY A O 1
ATOM 612 N N . VAL A 1 89 ? -11.978 8.679 1.223 1.00 98.88 89 VAL A N 1
ATOM 613 C CA . VAL A 1 89 ? -13.191 7.928 1.555 1.00 98.88 89 VAL A CA 1
ATOM 614 C C . VAL A 1 89 ? -12.935 6.460 1.269 1.00 98.88 89 VAL A C 1
ATOM 616 O O . VAL A 1 89 ? -12.482 6.107 0.183 1.00 98.88 89 VAL A O 1
ATOM 619 N N . VAL A 1 90 ? -13.217 5.596 2.240 1.00 98.75 90 VAL A N 1
ATOM 620 C CA . VAL A 1 90 ? -13.030 4.150 2.096 1.00 98.75 90 VAL A CA 1
ATOM 621 C C . VAL A 1 90 ? -13.953 3.602 1.014 1.00 98.75 90 VAL A C 1
ATOM 623 O O . VAL A 1 90 ? -15.160 3.838 1.046 1.00 98.75 90 VAL A O 1
ATOM 626 N N . THR A 1 91 ? -13.398 2.834 0.083 1.00 98.69 91 THR A N 1
ATOM 627 C CA . THR A 1 91 ? -14.148 2.100 -0.945 1.00 98.69 91 THR A CA 1
ATOM 628 C C . THR A 1 91 ? -14.215 0.611 -0.631 1.00 98.69 91 THR A C 1
ATOM 630 O O . THR A 1 91 ? -15.224 -0.026 -0.922 1.00 98.69 91 THR A O 1
ATOM 633 N N . HIS A 1 92 ? -13.193 0.067 0.037 1.00 98.81 92 HIS A N 1
ATOM 634 C CA . HIS A 1 92 ? -13.096 -1.355 0.367 1.00 98.81 92 HIS A CA 1
ATOM 635 C C . HIS A 1 92 ? -12.572 -1.554 1.790 1.00 98.81 92 HIS A C 1
ATOM 637 O O . HIS A 1 92 ? -11.694 -0.828 2.249 1.00 98.81 92 HIS A O 1
ATOM 643 N N . ALA A 1 93 ? -13.084 -2.563 2.489 1.00 98.75 93 ALA A N 1
ATOM 644 C CA . ALA A 1 93 ? -12.589 -2.986 3.794 1.00 98.75 93 ALA A CA 1
ATOM 645 C C . ALA A 1 93 ? -12.684 -4.509 3.899 1.00 98.75 93 ALA A C 1
ATOM 647 O O . ALA A 1 93 ? -13.679 -5.095 3.471 1.00 98.75 93 ALA A O 1
ATOM 648 N N . ASN A 1 94 ? -11.658 -5.148 4.460 1.00 98.69 94 ASN A N 1
ATOM 649 C CA . ASN A 1 94 ? -11.660 -6.594 4.652 1.00 98.69 94 ASN A CA 1
ATOM 650 C C . ASN A 1 94 ? -12.468 -7.010 5.894 1.00 98.69 94 ASN A C 1
ATOM 652 O O . ASN A 1 94 ? -12.812 -6.180 6.737 1.00 98.69 94 ASN A O 1
ATOM 656 N N . SER A 1 95 ? -12.776 -8.304 6.032 1.00 98.44 95 SER A N 1
ATOM 657 C CA . SER A 1 95 ? -13.644 -8.785 7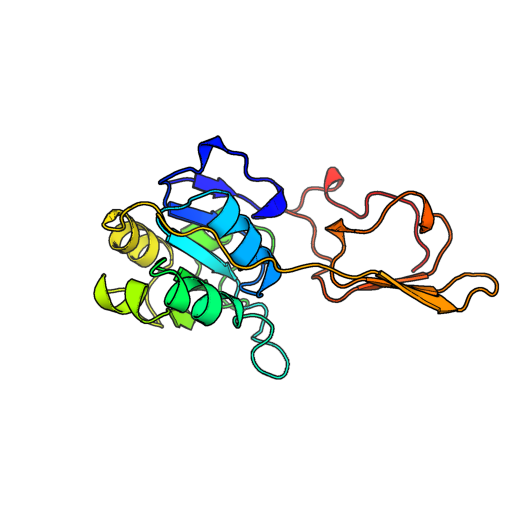.119 1.00 98.44 95 SER A CA 1
ATOM 658 C C . SER A 1 95 ? -13.148 -8.414 8.529 1.00 98.44 95 SER A C 1
ATOM 660 O O . SER A 1 95 ? -13.977 -7.960 9.321 1.00 98.44 95 SER A O 1
ATOM 662 N N . PRO A 1 96 ? -11.842 -8.515 8.868 1.00 98.38 96 PRO A N 1
ATOM 663 C CA . PRO A 1 96 ? -11.351 -8.036 10.161 1.00 98.38 96 PRO A CA 1
ATOM 664 C C . PRO A 1 96 ? -11.545 -6.526 10.379 1.00 98.38 96 PRO A C 1
ATOM 666 O O . PRO A 1 96 ? -11.912 -6.120 11.477 1.00 98.38 96 PRO A O 1
ATOM 669 N N . ALA A 1 97 ? -11.367 -5.684 9.355 1.00 98.62 97 ALA A N 1
ATOM 670 C CA . ALA A 1 97 ? -11.643 -4.248 9.467 1.00 98.62 97 ALA A CA 1
ATOM 671 C C . ALA A 1 97 ? -13.139 -3.955 9.645 1.00 98.62 97 ALA A C 1
ATOM 673 O O . ALA A 1 97 ? -13.511 -3.111 10.465 1.00 98.62 97 ALA A O 1
ATOM 674 N N . VAL A 1 98 ? -14.005 -4.677 8.929 1.00 98.62 98 VAL A N 1
ATOM 675 C CA . VAL A 1 98 ? -15.464 -4.567 9.077 1.00 98.62 98 VAL A CA 1
ATOM 676 C C . VAL A 1 98 ? -15.907 -4.942 10.491 1.00 98.62 98 VAL A C 1
ATOM 678 O O . VAL A 1 98 ? -16.744 -4.250 11.068 1.00 98.62 98 VAL A O 1
ATOM 681 N N . ALA A 1 99 ? -15.299 -5.966 11.097 1.00 98.38 99 ALA A N 1
ATOM 682 C CA . ALA A 1 99 ? -15.568 -6.347 12.485 1.00 98.38 99 ALA A CA 1
ATOM 683 C C . ALA A 1 99 ? -15.203 -5.247 13.503 1.00 98.38 99 ALA A C 1
ATOM 685 O O . ALA A 1 99 ? -15.800 -5.188 14.575 1.00 98.38 99 ALA A O 1
ATOM 686 N N . LEU A 1 100 ? -14.273 -4.349 13.156 1.00 98.31 100 LEU A N 1
ATOM 687 C CA . LEU A 1 100 ? -13.920 -3.166 13.953 1.00 98.31 100 LEU A CA 1
ATOM 688 C C . LEU A 1 100 ? -14.794 -1.936 13.645 1.00 98.31 100 LEU A C 1
ATOM 690 O O . LEU A 1 100 ? -14.590 -0.876 14.232 1.00 98.31 100 LEU A O 1
ATOM 694 N N . GLY A 1 101 ? -15.772 -2.062 12.742 1.00 98.06 101 GLY A N 1
ATOM 695 C CA . GLY A 1 101 ? -16.707 -0.997 12.371 1.00 98.06 101 GLY A CA 1
ATOM 696 C C . GLY A 1 101 ? -16.327 -0.207 11.115 1.00 98.06 101 GLY A C 1
ATOM 697 O O . GLY A 1 101 ? -17.020 0.759 10.781 1.00 98.06 101 GLY A O 1
ATOM 698 N N . CYS A 1 102 ? -15.271 -0.608 10.399 1.00 98.38 102 CYS A N 1
ATOM 699 C CA . CYS A 1 102 ? -14.897 0.012 9.127 1.00 98.38 102 CYS A CA 1
ATOM 700 C C . CYS A 1 102 ? -15.922 -0.339 8.043 1.00 98.38 102 CYS A C 1
ATOM 702 O O . CYS A 1 102 ? -16.393 -1.473 7.962 1.00 98.38 102 CYS A O 1
ATOM 704 N N . ARG A 1 103 ? -16.263 0.618 7.179 1.00 97.38 103 ARG A N 1
ATOM 705 C CA . ARG A 1 103 ? -17.217 0.396 6.085 1.00 97.38 103 ARG A CA 1
ATOM 706 C C . ARG A 1 103 ? -16.941 1.321 4.900 1.00 97.38 103 ARG A C 1
ATOM 708 O O . ARG A 1 103 ? -16.498 2.449 5.127 1.00 97.38 103 ARG A O 1
ATOM 715 N N . PRO A 1 104 ? -17.242 0.890 3.663 1.00 98.38 104 PRO A N 1
ATOM 716 C CA . PRO A 1 104 ? -17.247 1.784 2.513 1.00 98.38 104 PRO A CA 1
ATOM 717 C C . PRO A 1 104 ? -18.116 3.028 2.749 1.00 98.38 104 PRO A C 1
ATOM 719 O O . PRO A 1 104 ? -19.140 2.967 3.435 1.00 98.38 104 PRO A O 1
ATOM 722 N N . GLY A 1 105 ? -17.687 4.162 2.202 1.00 98.56 105 GLY A N 1
ATOM 723 C CA . GLY A 1 105 ? -18.303 5.476 2.395 1.00 98.56 105 GLY A CA 1
ATOM 724 C C . GLY A 1 105 ? -17.863 6.211 3.667 1.00 98.56 105 GLY A C 1
ATOM 725 O O . GLY A 1 105 ? -18.176 7.390 3.814 1.00 98.56 105 GLY A O 1
ATOM 726 N N . ALA A 1 106 ? -17.132 5.563 4.581 1.00 98.56 106 ALA A N 1
ATOM 727 C CA . ALA A 1 106 ? -16.585 6.232 5.759 1.00 98.56 106 ALA A CA 1
ATOM 728 C C . ALA A 1 106 ? -15.331 7.062 5.411 1.00 98.56 106 ALA A C 1
ATOM 730 O O . ALA A 1 106 ? -14.516 6.623 4.593 1.00 98.56 106 ALA A O 1
ATOM 731 N N . PRO A 1 107 ? -15.116 8.221 6.062 1.00 98.75 107 PRO A N 1
ATOM 732 C CA . PRO A 1 107 ? -13.848 8.940 5.990 1.00 98.75 107 PRO A CA 1
ATOM 733 C C . PRO A 1 107 ? -12.660 8.076 6.443 1.00 98.75 107 PRO A C 1
ATOM 735 O O . PRO A 1 107 ? -12.768 7.280 7.383 1.00 98.75 107 PRO A O 1
ATOM 738 N N . CYS A 1 108 ? -11.494 8.282 5.826 1.00 98.69 108 CYS A N 1
ATOM 739 C CA . CYS A 1 108 ? -10.253 7.588 6.172 1.00 98.69 108 CYS A CA 1
ATOM 740 C C . CYS A 1 108 ? -9.890 7.787 7.645 1.00 98.69 108 CYS A C 1
ATOM 742 O O . CYS A 1 108 ? -9.539 6.828 8.323 1.00 98.69 108 CYS A O 1
ATOM 744 N N . ARG A 1 109 ? -10.041 9.008 8.169 1.00 98.25 109 ARG A N 1
ATOM 745 C CA . ARG A 1 109 ? -9.800 9.323 9.586 1.00 98.25 109 ARG A CA 1
ATOM 746 C C . ARG A 1 109 ? -10.654 8.498 10.555 1.00 98.25 109 ARG A C 1
ATOM 748 O O . ARG A 1 109 ? -10.145 8.049 11.578 1.00 98.25 109 ARG A O 1
ATOM 755 N N . ASP A 1 110 ? -11.919 8.254 10.217 1.00 98.56 110 ASP A N 1
ATOM 756 C CA . ASP A 1 110 ? -12.846 7.504 11.071 1.00 98.56 110 ASP A CA 1
ATOM 757 C C . ASP A 1 110 ? -12.498 6.013 11.022 1.00 98.56 110 ASP A C 1
ATOM 759 O O . ASP A 1 110 ? -12.489 5.324 12.041 1.00 98.56 110 ASP A O 1
ATOM 763 N N . THR A 1 111 ? -12.120 5.533 9.835 1.00 98.56 111 THR A N 1
ATOM 764 C CA . THR A 1 111 ? -11.598 4.178 9.629 1.00 98.56 111 THR A CA 1
ATOM 765 C C . THR A 1 111 ? -10.299 3.971 10.403 1.00 98.56 111 THR A C 1
ATOM 767 O O . THR A 1 111 ? -10.177 3.003 11.144 1.00 98.56 111 THR A O 1
ATOM 770 N N . ALA A 1 112 ? -9.345 4.898 10.310 1.00 98.19 112 ALA A N 1
ATOM 771 C CA . ALA A 1 112 ? -8.092 4.839 11.053 1.00 98.19 112 ALA A CA 1
ATOM 772 C C . ALA A 1 112 ? -8.334 4.811 12.570 1.00 98.19 112 ALA A C 1
ATOM 774 O O . ALA A 1 112 ? -7.702 4.025 13.271 1.00 98.19 112 ALA A O 1
ATOM 775 N N . ALA A 1 113 ? -9.285 5.606 13.074 1.00 98.31 113 ALA A N 1
ATOM 776 C CA . ALA A 1 113 ? -9.676 5.582 14.480 1.00 98.31 113 ALA A CA 1
ATOM 777 C C . ALA A 1 113 ? -10.279 4.228 14.895 1.00 98.31 113 ALA A C 1
ATOM 779 O O . ALA A 1 113 ? -9.897 3.685 15.930 1.00 98.31 113 ALA A O 1
ATOM 780 N N . ALA A 1 114 ? -11.165 3.648 14.080 1.00 98.38 114 ALA A N 1
ATOM 781 C CA . ALA A 1 114 ? -11.728 2.321 14.330 1.00 98.38 114 ALA A CA 1
ATOM 782 C C . ALA A 1 114 ? -10.641 1.232 14.370 1.00 98.38 114 ALA A C 1
ATOM 784 O O . ALA A 1 114 ? -10.629 0.397 15.278 1.00 98.38 114 ALA A O 1
ATOM 785 N N . LEU A 1 115 ? -9.685 1.289 13.440 1.00 98.38 115 LEU A N 1
ATOM 786 C CA . LEU A 1 115 ? -8.569 0.350 13.320 1.00 98.38 115 LEU A CA 1
ATOM 787 C C . LEU A 1 115 ? -7.580 0.397 14.493 1.00 98.38 115 LEU A C 1
ATOM 789 O O . LEU A 1 115 ? -6.846 -0.565 14.693 1.00 98.38 115 LEU A O 1
ATOM 793 N N . GLN A 1 116 ? -7.569 1.456 15.308 1.00 97.81 116 GLN A N 1
ATOM 794 C CA . GLN A 1 116 ? -6.704 1.540 16.497 1.00 97.81 116 GLN A CA 1
ATOM 795 C C . GLN A 1 116 ? -7.062 0.506 17.580 1.00 97.81 116 GLN A C 1
ATOM 797 O O . GLN A 1 116 ? -6.293 0.311 18.516 1.00 97.81 116 GLN A O 1
ATOM 802 N N . GLN A 1 117 ? -8.204 -0.172 17.445 1.00 96.19 117 GLN A N 1
ATOM 803 C CA . GLN A 1 117 ? -8.596 -1.317 18.273 1.00 96.19 117 GLN A CA 1
ATOM 804 C C . GLN A 1 117 ? -7.884 -2.624 17.873 1.00 96.19 117 GLN A C 1
ATOM 806 O O . GLN A 1 117 ? -7.998 -3.623 18.582 1.00 96.19 117 GLN A O 1
ATOM 811 N N . ALA A 1 118 ? -7.191 -2.651 16.730 1.00 96.12 118 ALA A N 1
ATOM 812 C CA . ALA A 1 118 ? -6.533 -3.845 16.222 1.00 96.12 118 ALA A CA 1
ATOM 813 C C . ALA A 1 118 ? -5.302 -4.227 17.057 1.00 96.12 118 ALA A C 1
ATOM 815 O O . ALA A 1 118 ? -4.546 -3.376 17.525 1.00 96.12 118 ALA A O 1
ATOM 816 N N . ALA A 1 119 ? -5.072 -5.532 17.189 1.00 90.69 119 ALA A N 1
ATOM 817 C CA . ALA A 1 119 ? -3.837 -6.067 17.745 1.00 90.69 119 ALA A CA 1
ATOM 818 C C . ALA A 1 119 ? -2.798 -6.302 16.626 1.00 90.69 119 ALA A C 1
ATOM 820 O O . ALA A 1 119 ? -3.184 -6.573 15.487 1.00 90.69 119 ALA A O 1
ATOM 821 N N . PRO A 1 120 ? -1.487 -6.245 16.927 1.00 84.31 120 PRO A N 1
ATOM 822 C CA . PRO A 1 120 ? -0.438 -6.546 15.954 1.00 84.31 120 PRO A CA 1
ATOM 823 C C . PRO A 1 120 ? -0.583 -7.947 15.342 1.00 84.31 120 PRO A C 1
ATOM 825 O O . PRO A 1 120 ? -0.879 -8.918 16.045 1.00 84.31 120 PRO A O 1
ATOM 828 N N . GLY A 1 121 ? -0.302 -8.072 14.042 1.00 78.44 121 GLY A N 1
ATOM 829 C CA . GLY A 1 121 ? -0.299 -9.364 13.356 1.00 78.44 121 GLY A CA 1
ATOM 830 C C . GLY A 1 121 ? 0.747 -10.335 13.927 1.00 78.44 121 GLY A C 1
ATOM 831 O O . GLY A 1 121 ? 1.954 -10.093 13.859 1.00 78.44 121 GLY A O 1
ATOM 832 N N . ALA A 1 122 ? 0.302 -11.477 14.457 1.00 79.06 122 ALA A N 1
ATOM 833 C CA . ALA A 1 122 ? 1.190 -12.473 15.071 1.00 79.06 122 ALA A CA 1
ATOM 834 C C . ALA A 1 122 ? 1.745 -13.512 14.076 1.00 79.06 122 ALA A C 1
ATOM 836 O O . ALA A 1 122 ? 2.796 -14.110 14.321 1.00 79.06 122 ALA A O 1
ATOM 837 N N . ARG A 1 123 ? 1.078 -13.718 12.935 1.00 89.25 123 ARG A N 1
ATOM 838 C CA . ARG A 1 123 ? 1.443 -14.748 11.949 1.00 89.25 123 ARG A CA 1
ATOM 839 C C . ARG A 1 123 ? 2.546 -14.266 11.014 1.00 89.25 123 ARG A C 1
ATOM 841 O O . ARG A 1 123 ? 2.557 -13.109 10.611 1.00 89.25 123 ARG A O 1
ATOM 848 N N . GLU A 1 124 ? 3.448 -15.173 10.653 1.00 92.44 124 GLU A N 1
ATOM 849 C CA . GLU A 1 124 ? 4.417 -14.904 9.594 1.00 92.44 124 GLU A CA 1
ATOM 850 C C . GLU A 1 124 ? 3.690 -14.866 8.235 1.00 92.44 124 GLU A C 1
ATOM 852 O O . GLU A 1 124 ? 2.962 -15.815 7.918 1.00 92.44 124 GLU A O 1
ATOM 857 N N . PRO A 1 125 ? 3.834 -13.786 7.448 1.00 94.12 125 PRO A N 1
ATOM 858 C CA . PRO A 1 125 ? 3.175 -13.672 6.154 1.00 94.12 125 PRO A CA 1
ATOM 859 C C . PRO A 1 125 ? 3.774 -14.635 5.113 1.00 94.12 125 PRO A C 1
ATOM 861 O O . PRO A 1 125 ? 5.002 -14.682 4.974 1.00 94.12 125 PRO A O 1
ATOM 864 N N . PRO A 1 126 ? 2.947 -15.359 4.329 1.00 93.00 126 PRO A N 1
ATOM 865 C CA . PRO A 1 126 ? 3.411 -16.063 3.137 1.00 93.00 126 PRO A CA 1
ATOM 866 C C . PRO A 1 126 ? 4.152 -15.099 2.200 1.00 93.00 126 PRO A C 1
ATOM 868 O O . PRO A 1 126 ? 3.665 -13.986 1.994 1.00 93.00 126 PRO A O 1
ATOM 871 N N . PRO A 1 127 ? 5.305 -15.483 1.632 1.00 90.38 127 PRO A N 1
ATOM 872 C CA . PRO A 1 127 ? 6.081 -14.584 0.789 1.00 90.38 127 PRO A CA 1
ATOM 873 C C . PRO A 1 127 ? 5.276 -14.140 -0.435 1.00 90.38 127 PRO A C 1
ATOM 875 O O . PRO A 1 127 ? 4.699 -14.969 -1.136 1.00 90.38 127 PRO A O 1
ATOM 878 N N . ALA A 1 128 ? 5.285 -12.837 -0.706 1.00 88.06 128 ALA A N 1
ATOM 879 C CA . ALA A 1 128 ? 4.918 -12.276 -1.998 1.00 88.06 128 ALA A CA 1
ATOM 880 C C . ALA A 1 128 ? 6.168 -11.640 -2.609 1.00 88.06 128 ALA A C 1
ATOM 882 O O . ALA A 1 128 ? 6.906 -10.934 -1.920 1.00 88.06 128 ALA A O 1
ATOM 883 N N . LEU A 1 129 ? 6.418 -11.925 -3.882 1.00 81.94 129 LEU A N 1
ATOM 884 C CA . LEU A 1 129 ? 7.574 -11.420 -4.612 1.00 81.94 129 LEU A CA 1
ATOM 885 C C . LEU A 1 129 ? 7.098 -10.468 -5.702 1.00 81.94 129 LEU A C 1
ATOM 887 O O . LEU A 1 129 ? 6.057 -10.703 -6.309 1.00 81.94 129 LEU A O 1
ATOM 891 N N . GLU A 1 130 ? 7.883 -9.425 -5.933 1.00 84.38 130 GLU A N 1
ATOM 892 C CA . GLU A 1 130 ? 7.827 -8.648 -7.167 1.00 84.38 130 GLU A CA 1
ATOM 893 C C . GLU A 1 130 ? 8.806 -9.278 -8.167 1.00 84.38 130 GLU A C 1
ATOM 895 O O . GLU A 1 130 ? 9.855 -9.805 -7.777 1.00 84.38 130 GLU A O 1
ATOM 900 N N . ALA A 1 131 ? 8.472 -9.226 -9.450 1.00 87.06 131 ALA A N 1
ATOM 901 C CA . ALA A 1 131 ? 9.269 -9.779 -10.529 1.00 87.06 131 ALA A CA 1
ATOM 902 C C . ALA A 1 131 ? 9.735 -8.704 -11.520 1.00 87.06 131 ALA A C 1
ATOM 904 O O . ALA A 1 131 ? 9.115 -7.652 -11.701 1.00 87.06 131 ALA A O 1
ATOM 905 N N . ALA A 1 132 ? 10.854 -9.012 -12.174 1.00 90.44 132 ALA A N 1
ATOM 906 C CA . ALA A 1 132 ? 11.423 -8.255 -13.276 1.00 90.44 132 ALA A CA 1
ATOM 907 C C . ALA A 1 132 ? 11.665 -9.212 -14.448 1.00 90.44 132 ALA A C 1
ATOM 909 O O . ALA A 1 132 ? 12.293 -10.260 -14.282 1.00 90.44 132 ALA A O 1
ATOM 910 N N . PHE A 1 133 ? 11.176 -8.852 -15.629 1.00 92.62 133 PHE A N 1
ATOM 911 C CA . PHE A 1 133 ? 11.285 -9.649 -16.844 1.00 92.62 133 PHE A CA 1
ATOM 912 C C . PHE A 1 133 ? 11.939 -8.822 -17.942 1.00 92.62 133 PHE A C 1
ATOM 914 O O . PHE A 1 133 ? 11.456 -7.744 -18.287 1.00 92.62 133 PHE A O 1
ATOM 921 N N . LEU A 1 134 ? 13.007 -9.348 -18.534 1.00 93.88 134 LEU A N 1
ATOM 922 C CA . LEU A 1 134 ? 13.557 -8.793 -19.762 1.00 93.88 134 LEU A CA 1
ATOM 923 C C . LEU A 1 134 ? 12.643 -9.189 -20.928 1.00 93.88 134 LEU A C 1
ATOM 925 O O . LEU A 1 134 ? 12.527 -10.368 -21.260 1.00 93.88 134 LEU A O 1
ATOM 929 N N . LEU A 1 135 ? 11.984 -8.204 -21.533 1.00 94.31 135 LEU A N 1
ATOM 930 C CA . LEU A 1 135 ? 11.100 -8.391 -22.685 1.00 94.31 135 LEU A CA 1
ATOM 931 C C . LEU A 1 135 ? 11.884 -8.382 -23.997 1.00 94.31 135 LEU A C 1
ATOM 933 O O . LEU A 1 135 ? 11.585 -9.145 -24.913 1.00 94.31 135 LEU A O 1
ATOM 937 N N . MET A 1 136 ? 12.877 -7.496 -24.086 1.00 94.56 136 MET A N 1
ATOM 938 C CA . MET A 1 136 ? 13.700 -7.295 -25.272 1.00 94.56 136 MET A CA 1
ATOM 939 C C . MET A 1 136 ? 15.134 -7.009 -24.843 1.00 94.56 136 MET A C 1
ATOM 941 O O . MET A 1 136 ? 15.370 -6.093 -24.061 1.00 94.56 136 MET A O 1
ATOM 945 N N . ALA A 1 137 ? 16.079 -7.792 -25.358 1.00 91.50 137 ALA A N 1
ATOM 946 C CA . ALA A 1 137 ? 17.507 -7.611 -25.090 1.00 91.50 137 ALA A CA 1
ATOM 947 C C . ALA A 1 137 ? 18.192 -6.649 -26.080 1.00 91.50 137 ALA A C 1
ATOM 949 O O . ALA A 1 137 ? 19.303 -6.190 -25.826 1.00 91.50 137 ALA A O 1
ATOM 950 N N . GLU A 1 138 ? 17.551 -6.378 -27.220 1.00 90.12 138 GLU A N 1
ATOM 951 C CA . GLU A 1 138 ? 18.043 -5.455 -28.247 1.00 90.12 138 GLU A CA 1
ATOM 952 C C . GLU A 1 138 ? 17.932 -4.001 -27.790 1.00 90.12 138 GLU A C 1
ATOM 954 O O . GLU A 1 138 ? 17.147 -3.702 -26.904 1.00 90.12 138 GLU A O 1
ATOM 959 N N . SER A 1 139 ? 18.721 -3.097 -28.378 1.00 89.31 139 SER A N 1
ATOM 960 C CA . SER A 1 139 ? 18.805 -1.707 -27.917 1.00 89.31 139 SER A CA 1
ATOM 961 C C . SER A 1 139 ? 17.688 -0.812 -28.494 1.00 89.31 139 SER A C 1
ATOM 963 O O . SER A 1 139 ? 17.545 -0.769 -29.719 1.00 89.31 139 SER A O 1
ATOM 965 N N . PRO A 1 140 ? 16.967 -0.035 -27.656 1.00 89.56 140 PRO A N 1
ATOM 966 C CA . PRO A 1 140 ? 17.063 -0.048 -26.197 1.00 89.56 140 PRO A CA 1
ATOM 967 C C . PRO A 1 140 ? 16.369 -1.275 -25.598 1.00 89.56 140 PRO A C 1
ATOM 969 O O . PRO A 1 140 ? 15.263 -1.632 -26.007 1.00 89.56 140 PRO A O 1
ATOM 972 N N . ALA A 1 141 ? 17.009 -1.887 -24.595 1.00 93.94 141 ALA A N 1
ATOM 973 C CA . ALA A 1 141 ? 16.433 -3.035 -23.901 1.00 93.94 141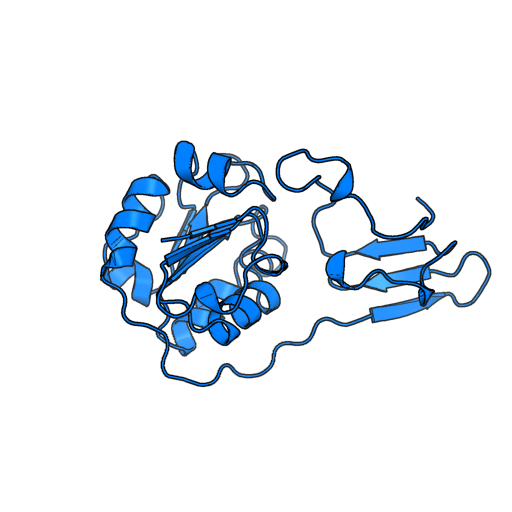 ALA A CA 1
ATOM 974 C C . ALA A 1 141 ? 15.092 -2.646 -23.267 1.00 93.94 141 ALA A C 1
ATOM 976 O O . ALA A 1 141 ? 14.925 -1.506 -22.835 1.00 93.94 141 ALA A O 1
ATOM 977 N N . ALA A 1 142 ? 14.152 -3.583 -23.174 1.00 94.88 142 ALA A N 1
ATOM 978 C CA . ALA A 1 142 ? 12.848 -3.346 -22.563 1.00 94.88 142 ALA A CA 1
ATOM 979 C C . ALA A 1 142 ? 12.609 -4.310 -21.401 1.00 94.88 142 ALA A C 1
ATOM 981 O O . ALA A 1 142 ? 12.752 -5.524 -21.558 1.00 94.88 142 ALA A O 1
ATOM 982 N N . TRP A 1 143 ? 12.203 -3.769 -20.254 1.00 95.38 143 TRP A N 1
ATOM 983 C CA . TRP A 1 143 ? 11.913 -4.523 -19.037 1.00 95.38 143 TRP A CA 1
ATOM 984 C C . TRP A 1 143 ? 10.456 -4.351 -18.616 1.00 95.38 143 TRP A C 1
ATOM 986 O O . TRP A 1 143 ? 9.941 -3.236 -18.615 1.00 95.38 143 TRP A O 1
ATOM 996 N N . ALA A 1 144 ? 9.815 -5.443 -18.204 1.00 93.50 144 ALA A N 1
ATOM 997 C CA . ALA A 1 144 ? 8.577 -5.415 -17.434 1.00 93.50 144 ALA A CA 1
ATOM 998 C C . ALA A 1 144 ? 8.901 -5.616 -15.953 1.00 93.50 144 ALA A C 1
ATOM 1000 O O . ALA A 1 144 ? 9.514 -6.618 -15.591 1.00 93.50 144 ALA A O 1
ATOM 1001 N N . LEU A 1 145 ? 8.485 -4.683 -15.102 1.00 91.94 145 LEU A N 1
ATOM 1002 C CA . LEU A 1 145 ? 8.673 -4.756 -13.653 1.00 91.94 145 LEU A CA 1
ATOM 1003 C C . LEU A 1 145 ? 7.332 -4.598 -12.945 1.00 91.94 145 LEU A C 1
ATOM 1005 O O . LEU A 1 145 ? 6.576 -3.675 -13.250 1.00 91.94 145 LEU A O 1
ATOM 1009 N N . ASP A 1 146 ? 7.060 -5.423 -11.939 1.00 88.25 146 ASP A N 1
ATOM 1010 C CA . ASP A 1 146 ? 5.810 -5.301 -11.177 1.00 88.25 146 ASP A CA 1
ATOM 1011 C C . ASP A 1 146 ? 5.676 -3.925 -10.505 1.00 88.25 146 ASP A C 1
ATOM 1013 O O . ASP A 1 146 ? 4.572 -3.396 -10.389 1.00 88.25 146 ASP A O 1
ATOM 1017 N N . SER A 1 147 ? 6.800 -3.296 -10.142 1.00 86.25 147 SER A N 1
ATOM 1018 C CA . SER A 1 147 ? 6.814 -1.994 -9.480 1.00 86.25 147 SER A CA 1
ATOM 1019 C C . SER A 1 147 ? 8.009 -1.123 -9.849 1.00 86.25 147 SER A C 1
ATOM 1021 O O . SER A 1 147 ? 9.113 -1.606 -10.108 1.00 86.25 147 SER A O 1
ATOM 1023 N N . ALA A 1 148 ? 7.806 0.195 -9.781 1.00 87.12 148 ALA A N 1
ATOM 1024 C CA . ALA A 1 148 ? 8.860 1.191 -9.931 1.00 87.12 148 ALA A CA 1
ATOM 1025 C C . ALA A 1 148 ? 9.923 1.097 -8.815 1.00 87.12 148 ALA A C 1
ATOM 1027 O O . ALA A 1 148 ? 11.043 1.583 -8.982 1.00 87.12 148 ALA A O 1
ATOM 1028 N N . SER A 1 149 ? 9.617 0.447 -7.681 1.00 84.00 149 SER A N 1
ATOM 1029 C CA . SER A 1 149 ? 10.595 0.164 -6.616 1.00 84.00 149 SER A CA 1
ATOM 1030 C C . SER A 1 149 ? 11.755 -0.707 -7.094 1.00 84.00 149 SER A C 1
ATOM 1032 O O . SER A 1 149 ? 12.866 -0.528 -6.580 1.00 84.00 149 SER A O 1
ATOM 1034 N N . LEU A 1 150 ? 11.502 -1.603 -8.054 1.00 88.81 150 LEU A N 1
ATOM 1035 C CA . LEU A 1 150 ? 12.469 -2.561 -8.589 1.00 88.81 150 LEU A CA 1
ATOM 1036 C C . LEU A 1 150 ? 13.452 -1.951 -9.589 1.00 88.81 150 LEU A C 1
ATOM 1038 O O . LEU A 1 150 ? 14.461 -2.574 -9.905 1.00 88.81 150 LEU A O 1
ATOM 1042 N N . VAL A 1 151 ? 13.177 -0.744 -10.082 1.00 90.31 151 VAL A N 1
ATOM 1043 C CA . VAL A 1 151 ? 14.038 -0.083 -11.062 1.00 90.31 151 VAL A CA 1
ATOM 1044 C C . VAL A 1 151 ? 15.395 0.224 -10.429 1.00 90.31 151 VAL A C 1
ATOM 1046 O O . VAL A 1 151 ? 15.480 0.915 -9.405 1.00 90.31 151 VAL A O 1
ATOM 1049 N N . GLY A 1 152 ? 16.454 -0.305 -11.043 1.00 90.81 152 GLY A N 1
ATOM 1050 C CA . GLY A 1 152 ? 17.826 -0.205 -10.560 1.00 90.81 152 GLY A CA 1
ATOM 1051 C C . GLY A 1 152 ? 18.840 -0.037 -11.688 1.00 90.81 152 GLY A C 1
ATOM 1052 O O . GLY A 1 152 ? 18.502 0.336 -12.809 1.00 90.81 152 GLY A O 1
ATOM 1053 N N . ALA A 1 153 ? 20.110 -0.306 -11.379 1.00 91.12 153 ALA A N 1
ATOM 1054 C CA . ALA A 1 153 ? 21.222 -0.068 -12.301 1.00 91.12 153 ALA A CA 1
ATOM 1055 C C . ALA A 1 153 ? 21.105 -0.844 -13.629 1.00 91.12 153 ALA A C 1
ATOM 1057 O O . ALA A 1 153 ? 21.579 -0.364 -14.654 1.00 91.12 153 ALA A O 1
ATOM 1058 N N . GLU A 1 154 ? 20.442 -2.004 -13.631 1.00 89.81 154 GLU A N 1
ATOM 1059 C CA . GLU A 1 154 ? 20.228 -2.829 -14.831 1.00 89.81 154 GLU A CA 1
ATOM 1060 C C . GLU A 1 154 ? 19.278 -2.195 -15.859 1.00 89.81 154 GLU A C 1
ATOM 1062 O O . GLU A 1 154 ? 19.268 -2.599 -17.020 1.00 89.81 154 GLU A O 1
ATOM 1067 N N . GLN A 1 155 ? 18.489 -1.196 -15.452 1.00 93.56 155 GLN A N 1
ATOM 1068 C CA . GLN A 1 155 ? 17.526 -0.509 -16.315 1.00 93.56 155 GLN A CA 1
ATOM 1069 C C . GLN A 1 155 ? 18.010 0.871 -16.790 1.00 93.56 155 GLN A C 1
ATOM 1071 O O . GLN A 1 155 ? 17.252 1.588 -17.443 1.00 93.56 155 GLN A O 1
ATOM 1076 N N . ILE A 1 156 ? 19.258 1.257 -16.501 1.00 92.69 156 ILE A N 1
ATOM 1077 C CA . ILE A 1 156 ? 19.829 2.510 -17.020 1.00 92.69 156 ILE A CA 1
ATOM 1078 C C . ILE A 1 156 ? 19.846 2.461 -18.554 1.00 92.69 156 ILE A C 1
ATOM 1080 O O . ILE A 1 156 ? 20.410 1.540 -19.145 1.00 92.69 156 ILE A O 1
ATOM 1084 N N . GLY A 1 157 ? 19.232 3.456 -19.200 1.00 92.25 157 GLY A N 1
ATOM 1085 C CA . GLY A 1 157 ? 19.135 3.527 -20.662 1.00 92.25 157 GLY A CA 1
ATOM 1086 C C . GLY A 1 157 ? 18.212 2.479 -21.302 1.00 92.25 157 GLY A C 1
ATOM 1087 O O . GLY A 1 157 ? 18.218 2.342 -22.525 1.00 92.25 157 GLY A O 1
ATOM 1088 N N . ALA A 1 158 ? 17.426 1.749 -20.507 1.00 93.75 158 ALA A N 1
ATOM 1089 C CA . ALA A 1 158 ? 16.416 0.804 -20.977 1.00 93.75 158 ALA A CA 1
ATOM 1090 C C . ALA A 1 158 ? 15.007 1.421 -20.921 1.00 93.75 158 ALA A C 1
ATOM 1092 O O . ALA A 1 158 ? 14.763 2.359 -20.165 1.00 93.75 158 ALA A O 1
ATOM 1093 N N . ILE A 1 159 ? 14.065 0.870 -21.686 1.00 93.88 159 ILE A N 1
ATOM 1094 C CA . ILE A 1 159 ? 12.630 1.144 -21.546 1.00 93.88 159 ILE A CA 1
ATOM 1095 C C . ILE A 1 159 ? 12.094 0.333 -20.359 1.00 93.88 159 ILE A C 1
ATOM 1097 O O . ILE A 1 159 ? 12.301 -0.881 -20.281 1.00 93.88 159 ILE A O 1
ATOM 1101 N N . VAL A 1 160 ? 11.367 0.990 -19.453 1.00 93.00 160 VAL A N 1
ATOM 1102 C CA . VAL A 1 160 ? 10.714 0.347 -18.302 1.00 93.00 160 VAL A CA 1
ATOM 1103 C C . VAL A 1 160 ? 9.199 0.396 -18.458 1.00 93.00 160 VAL A C 1
ATOM 1105 O O . VAL A 1 160 ? 8.586 1.460 -18.441 1.00 93.00 160 VAL A O 1
ATOM 1108 N N . VAL A 1 161 ? 8.583 -0.780 -18.538 1.00 91.00 161 VAL A N 1
ATOM 1109 C CA . VAL A 1 161 ? 7.138 -0.972 -18.411 1.00 91.00 161 VAL A CA 1
ATOM 1110 C C . VAL A 1 161 ? 6.864 -1.429 -16.983 1.00 91.00 161 VAL A C 1
ATOM 1112 O O . VAL A 1 161 ? 7.367 -2.471 -16.569 1.00 91.00 161 VAL A O 1
ATOM 1115 N N . THR A 1 162 ? 6.088 -0.667 -16.210 1.00 88.81 162 THR A N 1
ATOM 1116 C CA . THR A 1 162 ? 5.800 -1.023 -14.813 1.00 88.81 162 THR A CA 1
ATOM 1117 C C . THR A 1 162 ? 4.316 -1.070 -14.474 1.00 88.81 162 THR A C 1
ATOM 1119 O O . THR A 1 162 ? 3.534 -0.259 -14.962 1.00 88.81 162 THR A O 1
ATOM 1122 N N . GLY A 1 163 ? 3.948 -2.021 -13.607 1.00 81.88 163 GLY A N 1
ATOM 1123 C CA . GLY A 1 163 ? 2.618 -2.162 -13.005 1.00 81.88 163 GLY A CA 1
ATOM 1124 C C . GLY A 1 163 ? 2.320 -1.195 -11.847 1.00 81.88 163 GLY A C 1
ATOM 1125 O O . GLY A 1 163 ? 1.293 -1.343 -11.190 1.00 81.88 163 GLY A O 1
ATOM 1126 N N . SER A 1 164 ? 3.193 -0.215 -11.588 1.00 82.44 164 SER A N 1
ATOM 1127 C CA . SER A 1 164 ? 3.041 0.801 -10.534 1.00 82.44 164 SER A CA 1
ATOM 1128 C C . SER A 1 164 ? 2.461 2.119 -11.061 1.00 82.44 164 SER A C 1
ATOM 1130 O O . SER A 1 164 ? 2.542 2.431 -12.247 1.00 82.44 164 SER A O 1
ATOM 1132 N N . HIS A 1 165 ? 1.944 2.961 -10.160 1.00 82.25 165 HIS A N 1
ATOM 1133 C CA . HIS A 1 165 ? 1.667 4.360 -10.491 1.00 82.25 165 HIS A CA 1
ATOM 1134 C C . HIS A 1 165 ? 2.972 5.137 -10.750 1.00 82.25 165 HIS A C 1
ATOM 1136 O O . HIS A 1 165 ? 3.985 4.895 -10.094 1.00 82.25 165 HIS A O 1
ATOM 1142 N N . GLY A 1 166 ? 2.926 6.104 -11.673 1.00 82.00 166 GLY A N 1
ATOM 1143 C CA . GLY A 1 166 ? 4.051 6.994 -12.009 1.00 82.00 166 GLY A CA 1
ATOM 1144 C C . GLY A 1 166 ? 4.063 8.334 -11.257 1.00 82.00 166 GLY A C 1
ATOM 1145 O O . GLY A 1 166 ? 4.838 9.222 -11.598 1.00 82.00 166 GLY A O 1
ATOM 1146 N N . GLY A 1 167 ? 3.169 8.518 -10.279 1.00 82.25 167 GLY A N 1
ATOM 1147 C CA . GLY A 1 167 ? 3.081 9.751 -9.490 1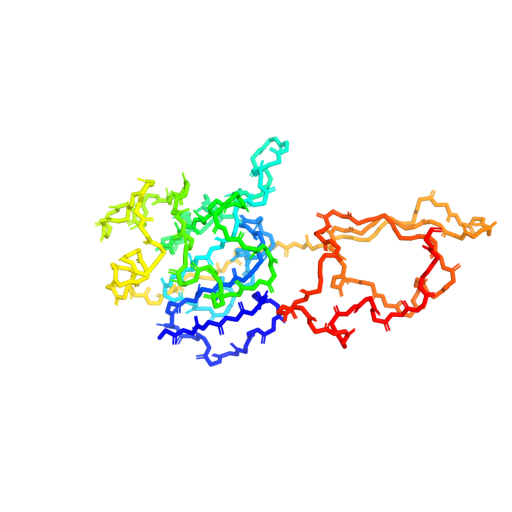.00 82.25 167 GLY A CA 1
ATOM 1148 C C . GLY A 1 167 ? 4.247 9.938 -8.512 1.00 82.25 167 GLY A C 1
ATOM 1149 O O . GLY A 1 167 ? 4.752 8.966 -7.953 1.00 82.25 167 GLY A O 1
ATOM 1150 N N . LEU A 1 168 ? 4.627 11.197 -8.272 1.00 88.38 168 LEU A N 1
ATOM 1151 C CA . LEU A 1 168 ? 5.597 11.579 -7.241 1.00 88.38 168 LEU A CA 1
ATOM 1152 C C . LEU A 1 168 ? 5.000 11.378 -5.840 1.00 88.38 168 LEU A C 1
ATOM 1154 O O . LEU A 1 168 ? 3.907 11.871 -5.555 1.00 88.38 168 LEU A O 1
ATOM 1158 N N . LEU A 1 169 ? 5.740 10.722 -4.947 1.00 87.94 169 LEU A N 1
ATOM 1159 C CA . LEU A 1 169 ? 5.330 10.493 -3.561 1.00 87.94 169 LEU A CA 1
ATOM 1160 C C . LEU A 1 169 ? 5.300 11.822 -2.790 1.00 87.94 169 LEU A C 1
ATOM 1162 O O . LEU A 1 169 ? 6.317 12.517 -2.673 1.00 87.94 169 LEU A O 1
ATOM 1166 N N . GLY A 1 170 ? 4.120 12.203 -2.302 1.00 88.88 170 GLY A N 1
ATOM 1167 C CA . GLY A 1 170 ? 3.865 13.504 -1.679 1.00 88.88 170 GLY A CA 1
ATOM 1168 C C . GLY A 1 170 ? 4.176 14.691 -2.602 1.00 88.88 170 GLY A C 1
ATOM 1169 O O . GLY A 1 170 ? 4.492 15.778 -2.125 1.00 88.88 170 GLY A O 1
ATOM 1170 N N . GLY A 1 171 ? 4.188 14.484 -3.927 1.00 88.25 171 GLY A N 1
ATOM 1171 C CA . GLY A 1 171 ? 4.558 15.512 -4.905 1.00 88.25 171 GLY A CA 1
ATOM 1172 C C . GLY A 1 171 ? 6.052 15.862 -4.953 1.00 88.25 171 GLY A C 1
ATOM 1173 O O . GLY A 1 171 ? 6.420 16.857 -5.577 1.00 88.25 171 GLY A O 1
ATOM 1174 N N . ARG A 1 172 ? 6.929 15.085 -4.303 1.00 88.44 172 ARG A N 1
ATOM 1175 C CA . ARG A 1 172 ? 8.357 15.416 -4.186 1.00 88.44 172 ARG A CA 1
ATOM 1176 C C . ARG A 1 172 ? 9.177 14.889 -5.361 1.00 88.44 172 ARG A C 1
ATOM 1178 O O . ARG A 1 172 ? 9.141 13.700 -5.669 1.00 88.44 172 ARG A O 1
ATOM 1185 N N . ALA A 1 173 ? 9.963 15.758 -5.991 1.00 88.69 173 ALA A N 1
ATOM 1186 C CA . ALA A 1 173 ? 10.742 15.410 -7.183 1.00 88.69 173 ALA A CA 1
ATOM 1187 C C . ALA A 1 173 ? 11.830 14.343 -6.936 1.00 88.69 173 ALA A C 1
ATOM 1189 O O . ALA A 1 173 ? 12.121 13.559 -7.832 1.00 88.69 173 ALA A O 1
ATOM 1190 N N . ASP A 1 174 ? 12.386 14.253 -5.724 1.00 87.06 174 ASP A N 1
ATOM 1191 C CA . ASP A 1 174 ? 13.384 13.239 -5.333 1.00 87.06 174 ASP A CA 1
ATOM 1192 C C . ASP A 1 174 ? 12.810 11.813 -5.246 1.00 87.06 174 ASP A C 1
ATOM 1194 O O . ASP A 1 174 ? 13.546 10.841 -5.078 1.00 87.06 174 ASP A O 1
ATOM 1198 N N . THR A 1 175 ? 11.489 11.679 -5.363 1.00 85.88 175 THR A N 1
ATOM 1199 C CA . THR A 1 175 ? 10.780 10.394 -5.369 1.00 85.88 175 THR A CA 1
ATOM 1200 C C . THR A 1 175 ? 10.454 9.900 -6.776 1.00 85.88 175 THR A C 1
ATOM 1202 O O . THR A 1 175 ? 9.820 8.854 -6.916 1.00 85.88 175 THR A O 1
ATOM 1205 N N . ALA A 1 176 ? 10.903 10.631 -7.802 1.00 88.00 176 ALA A N 1
ATOM 1206 C CA . ALA A 1 176 ? 10.884 10.182 -9.185 1.00 88.00 176 ALA A CA 1
ATOM 1207 C C . ALA A 1 176 ? 11.723 8.902 -9.377 1.00 88.00 176 ALA A C 1
ATOM 1209 O O . ALA A 1 176 ? 12.333 8.366 -8.445 1.00 88.00 176 ALA A O 1
ATOM 1210 N N . LEU A 1 177 ? 11.735 8.394 -10.610 1.00 86.50 177 LEU A N 1
ATOM 1211 C CA . LEU A 1 177 ? 12.479 7.194 -10.969 1.00 86.50 177 LEU A CA 1
ATOM 1212 C C . LEU A 1 177 ? 13.952 7.302 -10.535 1.00 86.50 177 LEU A C 1
ATOM 1214 O O . LEU A 1 177 ? 14.597 8.325 -10.742 1.00 86.50 177 LEU A O 1
ATOM 1218 N N . LYS A 1 178 ? 14.481 6.237 -9.922 1.00 85.06 178 LYS A N 1
ATOM 1219 C CA . LYS A 1 178 ? 15.815 6.240 -9.287 1.00 85.06 178 LYS A CA 1
ATOM 1220 C C . LYS A 1 178 ? 16.977 6.342 -10.278 1.00 85.06 178 LYS A C 1
ATOM 1222 O O . LYS A 1 178 ? 18.104 6.594 -9.861 1.00 85.06 178 LYS A O 1
ATOM 1227 N N . VAL A 1 179 ? 16.716 6.048 -11.547 1.00 87.00 179 VAL A N 1
ATOM 1228 C CA . VAL A 1 179 ? 17.710 5.981 -12.618 1.00 87.00 179 VAL A CA 1
ATOM 1229 C C . VAL A 1 179 ? 17.135 6.598 -13.884 1.00 87.00 179 VAL A C 1
ATOM 1231 O O . VAL A 1 179 ? 15.916 6.632 -14.061 1.00 87.00 179 VAL A O 1
ATOM 1234 N N . ASP A 1 180 ? 18.022 7.012 -14.783 1.00 85.19 180 ASP A N 1
ATOM 1235 C CA . ASP A 1 180 ? 17.659 7.506 -16.108 1.00 85.19 180 ASP A CA 1
ATOM 1236 C C . ASP A 1 180 ? 17.262 6.330 -17.021 1.00 85.19 180 ASP A C 1
ATOM 1238 O O . ASP A 1 180 ? 18.077 5.783 -17.772 1.00 85.19 180 ASP A O 1
ATOM 1242 N N . ALA A 1 181 ? 16.006 5.896 -16.913 1.00 82.94 181 ALA A N 1
ATOM 1243 C CA . ALA A 1 181 ? 15.369 5.011 -17.887 1.00 82.94 181 ALA A CA 1
ATOM 1244 C C . ALA A 1 181 ? 14.780 5.826 -19.052 1.00 82.94 181 ALA A C 1
ATOM 1246 O O . ALA A 1 181 ? 14.489 7.015 -18.913 1.00 82.94 181 ALA A O 1
ATOM 1247 N N . LEU A 1 182 ? 14.594 5.181 -20.202 1.00 83.19 182 LEU A N 1
ATOM 1248 C CA . LEU A 1 182 ? 13.955 5.786 -21.369 1.00 83.19 182 LEU A CA 1
ATOM 1249 C C . LEU A 1 182 ? 12.428 5.787 -21.210 1.00 83.19 182 LEU A C 1
ATOM 1251 O O . LEU A 1 182 ? 11.860 4.856 -20.632 1.00 83.19 182 LEU A O 1
ATOM 1255 N N . ALA A 1 183 ? 11.792 6.832 -21.744 1.00 64.50 183 ALA A N 1
ATOM 1256 C CA . ALA A 1 183 ? 10.342 7.027 -21.778 1.00 64.50 183 ALA A CA 1
ATOM 1257 C C . ALA A 1 183 ? 9.782 6.801 -23.186 1.00 64.50 183 ALA A C 1
ATOM 1259 O O . ALA A 1 183 ? 10.459 7.219 -24.156 1.00 64.50 183 ALA A O 1
#

pLDDT: mean 93.88, std 5.37, range [64.5, 98.88]

Secondary structure (DSSP, 8-state):
-EEES-GGG--GGGTT-EEEEEEE--HHHHHHHHHTT-SEEEEE-TT--GGGTTTTHHHHHHHTT--EEEE-TTTS-TT-HHHHHHH-BEEEE-HHHHHTT--TTSBHHHHHHHHTTPPPP-SPPPP----EEEEE-SSSPEEEES-GGG--GGGTTSEEEESS--PPGGG-GGGS-SS--B-

Radius of gyration: 16.38 Å; chains: 1; bounding box: 40×32×46 Å

Foldseek 3Di:
DEFFLALVPDDLVQAQAEYQYLFFQAQQSLLSCLQSQHLAYEYAQPVCDPPSRRNNSQVLCVVLLRKYWHFYCVFAPRLERVRQQPTTFTQGIHPSLVVLVDDGRDRSVVSSVSSNPGGGRPDNRDDDDKDKDFPAPPPQTEIETQDLVPDDPVQANHHYDYVGDQAARNNDPPSHRPHHHDD